Protein AF-A0A1E5FBM0-F1 (afdb_monomer_lite)

Secondary structure (DSSP, 8-state):
-PPPHHHHHHHHHHH-BHHHHHHHHHHTT-EEEEEETTEEEEEETTEEEEEEE-TTSBEEEEEES--

Sequence (67 aa):
MEITMNELLTCAMEQKQRTTVTSLFARNGFKIAATDFDDVTFERESVLVNVRFDSSSNVESISVLNE

Foldseek 3Di:
DQQDPVNLQVVLLVVFAQVVNQVSLVVNQWDFPDDDPQWTWTDDDHWIKIFGHDPVRGTPDIDTPGD

pLDDT: mean 89.13, std 7.85, range [52.78, 95.06]

Radius of gyration: 10.79 Å; chains: 1; bounding box: 2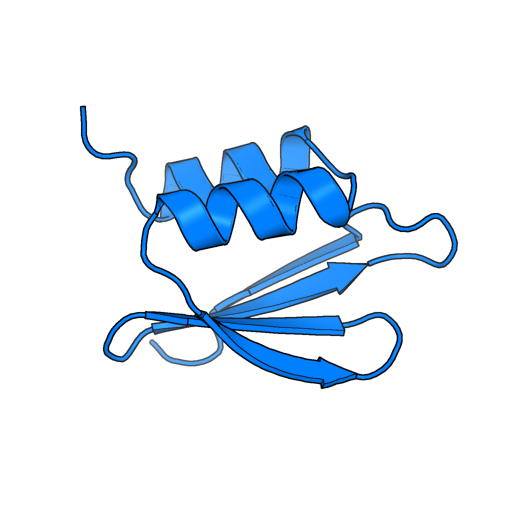2×17×32 Å

Organism: NCBI:txid1191305

Structure (mmCIF, N/CA/C/O backbone):
data_AF-A0A1E5FBM0-F1
#
_entry.id   AF-A0A1E5FBM0-F1
#
loop_
_atom_site.group_PDB
_atom_site.id
_atom_site.type_symbol
_atom_site.label_atom_id
_atom_site.label_alt_id
_atom_site.label_comp_id
_atom_site.label_asym_id
_atom_site.label_entity_id
_atom_site.label_seq_id
_atom_site.pdbx_PDB_ins_code
_atom_site.Cartn_x
_atom_site.Cartn_y
_atom_site.Cartn_z
_atom_site.occupancy
_atom_site.B_iso_or_equiv
_atom_site.auth_seq_id
_atom_site.auth_comp_id
_atom_site.auth_asym_id
_atom_site.auth_atom_id
_atom_site.pdbx_PDB_model_num
ATOM 1 N N . MET A 1 1 ? 11.030 -3.542 17.025 1.00 52.78 1 MET A N 1
ATOM 2 C CA . MET A 1 1 ? 10.678 -2.124 16.825 1.00 52.78 1 MET A CA 1
ATOM 3 C C . MET A 1 1 ? 9.375 -2.138 16.060 1.00 52.78 1 MET A C 1
ATOM 5 O O . MET A 1 1 ? 9.330 -2.783 15.020 1.00 52.78 1 MET A O 1
ATOM 9 N N . GLU A 1 2 ? 8.313 -1.591 16.635 1.00 66.31 2 GLU A N 1
ATOM 10 C CA . GLU A 1 2 ? 7.025 -1.471 15.951 1.00 66.31 2 GLU A CA 1
ATOM 11 C C . GLU A 1 2 ? 7.126 -0.281 14.991 1.00 66.31 2 GLU A C 1
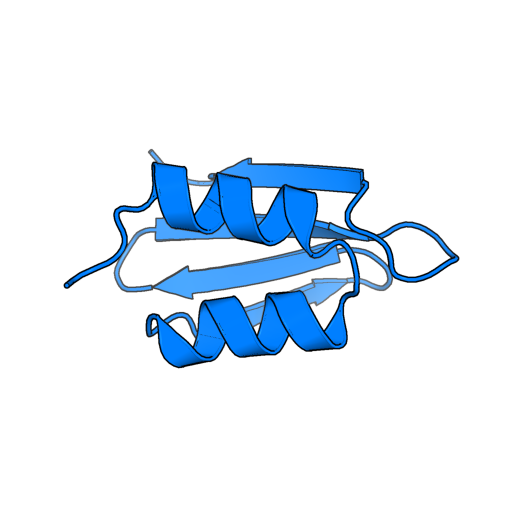ATOM 13 O O . GLU A 1 2 ? 7.524 0.799 15.421 1.00 66.31 2 GLU A O 1
ATOM 18 N N . ILE A 1 3 ? 6.875 -0.496 13.696 1.00 78.88 3 ILE A N 1
ATOM 19 C CA . ILE A 1 3 ? 6.811 0.591 12.711 1.00 78.88 3 ILE A CA 1
ATOM 20 C C . ILE A 1 3 ? 5.532 1.387 12.986 1.00 78.88 3 ILE A C 1
ATOM 22 O O . ILE A 1 3 ? 4.444 0.814 13.090 1.00 78.88 3 ILE A O 1
ATOM 26 N N . THR A 1 4 ? 5.657 2.705 13.101 1.00 87.69 4 THR A N 1
ATOM 27 C CA . THR A 1 4 ? 4.503 3.598 13.238 1.00 87.69 4 THR A CA 1
ATOM 28 C C . THR A 1 4 ? 3.714 3.668 11.929 1.00 87.69 4 THR A C 1
ATOM 30 O O . THR A 1 4 ? 4.232 3.374 10.852 1.00 87.69 4 THR A O 1
ATOM 33 N N . MET A 1 5 ? 2.447 4.090 11.990 1.00 87.75 5 MET A N 1
ATOM 34 C CA . MET A 1 5 ? 1.608 4.195 10.791 1.00 87.75 5 MET A CA 1
ATOM 35 C C . MET A 1 5 ? 2.236 5.108 9.723 1.00 87.75 5 MET A C 1
ATOM 37 O O . MET A 1 5 ? 2.293 4.746 8.554 1.00 87.75 5 MET A O 1
ATOM 41 N N . ASN A 1 6 ? 2.795 6.250 10.125 1.00 87.62 6 ASN A N 1
ATOM 42 C CA . ASN A 1 6 ? 3.443 7.178 9.195 1.00 87.62 6 ASN A CA 1
ATOM 43 C C . ASN A 1 6 ? 4.694 6.577 8.536 1.00 87.62 6 ASN A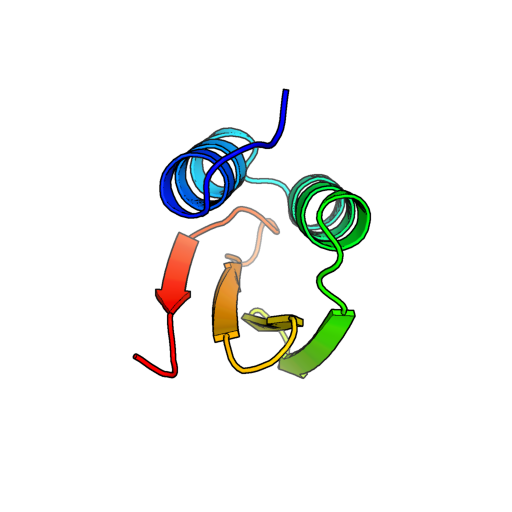 C 1
ATOM 45 O O . ASN A 1 6 ? 4.915 6.773 7.339 1.00 87.62 6 ASN A O 1
ATOM 49 N N . GLU A 1 7 ? 5.492 5.811 9.282 1.00 91.12 7 GLU A N 1
ATOM 50 C CA . GLU A 1 7 ? 6.641 5.084 8.728 1.00 91.12 7 GLU A CA 1
ATOM 51 C C . GLU A 1 7 ? 6.188 3.985 7.760 1.00 91.12 7 GLU A C 1
ATOM 53 O O . GLU A 1 7 ? 6.781 3.835 6.695 1.00 91.12 7 GLU A O 1
ATOM 58 N N . LEU A 1 8 ? 5.102 3.266 8.073 1.00 91.00 8 LEU A N 1
ATOM 59 C CA . LEU A 1 8 ? 4.528 2.250 7.187 1.00 91.00 8 LEU A CA 1
ATOM 60 C C . LEU A 1 8 ? 4.125 2.851 5.836 1.00 91.00 8 LEU A C 1
ATOM 62 O O . LEU A 1 8 ? 4.484 2.308 4.790 1.00 91.00 8 LEU A O 1
ATOM 66 N N . LEU A 1 9 ? 3.407 3.979 5.864 1.00 90.88 9 LEU A N 1
ATOM 67 C CA . LEU A 1 9 ? 2.980 4.692 4.660 1.00 90.88 9 LEU A CA 1
ATOM 68 C C . LEU A 1 9 ? 4.178 5.217 3.858 1.00 90.88 9 LEU A C 1
ATOM 70 O O . LEU A 1 9 ? 4.210 5.080 2.635 1.00 90.88 9 LEU A O 1
ATOM 74 N N . THR A 1 10 ? 5.189 5.752 4.545 1.00 91.62 10 THR A N 1
ATOM 75 C CA . THR A 1 10 ? 6.424 6.236 3.912 1.00 91.62 10 THR A CA 1
ATOM 76 C C . THR A 1 10 ? 7.168 5.089 3.223 1.00 91.62 10 THR A C 1
ATOM 78 O O . THR A 1 10 ? 7.485 5.182 2.038 1.00 91.62 10 THR A O 1
ATOM 81 N N . CYS A 1 11 ? 7.356 3.956 3.906 1.00 90.69 11 CYS A N 1
ATOM 82 C CA . CYS A 1 11 ? 7.987 2.775 3.318 1.00 90.69 11 CYS A CA 1
ATOM 83 C C . CYS A 1 11 ? 7.188 2.203 2.137 1.00 90.69 11 CYS A C 1
ATOM 85 O O . CYS A 1 11 ? 7.786 1.738 1.167 1.00 90.69 11 CYS A O 1
ATOM 87 N N . ALA A 1 12 ? 5.854 2.228 2.190 1.00 90.25 12 ALA A N 1
ATOM 88 C CA . ALA A 1 12 ? 5.017 1.788 1.078 1.00 90.25 12 ALA A CA 1
ATOM 89 C C . ALA A 1 12 ? 5.215 2.672 -0.170 1.00 90.25 12 ALA A C 1
ATOM 91 O O . ALA A 1 12 ? 5.373 2.140 -1.272 1.00 90.25 12 ALA A O 1
ATOM 92 N N . MET A 1 13 ? 5.299 3.996 0.009 1.00 90.38 13 MET A N 1
ATOM 93 C CA . MET A 1 13 ? 5.619 4.944 -1.069 1.00 90.38 13 MET A CA 1
ATOM 94 C C . MET A 1 13 ? 7.026 4.725 -1.650 1.00 90.38 13 MET A C 1
ATOM 96 O O . MET A 1 13 ? 7.220 4.844 -2.859 1.00 90.38 13 MET A O 1
ATOM 100 N N . GLU A 1 14 ? 8.012 4.382 -0.817 1.00 90.25 14 GLU A N 1
ATOM 101 C CA . GLU A 1 14 ? 9.392 4.138 -1.261 1.00 90.25 14 GLU A CA 1
ATOM 102 C C . GLU A 1 14 ? 9.556 2.815 -2.019 1.00 90.25 14 GLU A C 1
ATOM 104 O O . GLU A 1 14 ? 10.261 2.760 -3.028 1.00 90.25 14 GLU A O 1
ATOM 109 N N . GLN A 1 15 ? 8.909 1.741 -1.553 1.00 83.81 15 GLN A N 1
ATOM 110 C CA . GLN A 1 15 ? 9.043 0.410 -2.154 1.00 83.81 15 GLN A CA 1
ATOM 111 C C . GLN A 1 15 ? 8.320 0.289 -3.497 1.00 83.81 15 GLN A C 1
ATOM 113 O O . GLN A 1 15 ? 8.736 -0.534 -4.316 1.00 83.81 15 GLN A O 1
ATOM 118 N N . LYS A 1 16 ? 7.282 1.110 -3.722 1.00 82.50 16 LYS A N 1
ATOM 119 C CA . LYS A 1 16 ? 6.466 1.259 -4.942 1.00 82.50 16 LYS A CA 1
ATOM 120 C C . LYS A 1 16 ? 5.742 0.003 -5.429 1.00 82.50 16 LYS A C 1
ATOM 122 O O . LYS A 1 16 ? 4.567 0.066 -5.740 1.00 82.50 16 LYS A O 1
ATOM 127 N N . GLN A 1 17 ? 6.397 -1.140 -5.526 1.00 89.94 17 GLN A N 1
ATOM 128 C CA . GLN A 1 17 ? 5.850 -2.324 -6.174 1.00 89.94 17 GLN A CA 1
ATOM 129 C C . GLN A 1 17 ? 4.713 -2.960 -5.368 1.00 89.94 17 GLN A C 1
ATOM 131 O O . GLN A 1 17 ? 4.883 -3.298 -4.192 1.00 89.94 17 GLN A O 1
ATOM 136 N N . ARG A 1 18 ? 3.577 -3.205 -6.034 1.00 88.81 18 ARG A N 1
ATOM 137 C CA . ARG A 1 18 ? 2.344 -3.759 -5.447 1.00 88.81 18 ARG A CA 1
ATOM 138 C C . ARG A 1 18 ? 2.568 -4.987 -4.579 1.00 88.81 18 ARG A C 1
ATOM 140 O O . ARG A 1 18 ? 2.070 -5.040 -3.455 1.00 88.81 18 ARG A O 1
ATOM 147 N N . THR A 1 19 ? 3.343 -5.957 -5.053 1.00 90.38 19 THR A N 1
ATOM 148 C CA . THR A 1 19 ? 3.630 -7.189 -4.300 1.00 90.38 19 THR A CA 1
ATOM 149 C C . THR A 1 19 ? 4.374 -6.904 -2.995 1.00 90.38 19 THR A C 1
ATOM 151 O O . THR A 1 19 ? 4.046 -7.471 -1.947 1.00 90.38 19 THR A O 1
ATOM 154 N N . THR A 1 20 ? 5.358 -6.004 -3.039 1.00 91.94 20 THR A N 1
ATOM 155 C CA . THR A 1 20 ? 6.175 -5.644 -1.877 1.00 91.94 20 THR A CA 1
ATOM 156 C C . THR A 1 20 ? 5.352 -4.860 -0.862 1.00 91.94 20 THR A C 1
ATOM 158 O O . THR A 1 20 ? 5.351 -5.202 0.319 1.00 91.94 20 THR A O 1
ATOM 161 N N . VAL A 1 21 ? 4.558 -3.896 -1.333 1.00 91.38 21 VAL A N 1
ATOM 162 C CA . VAL A 1 21 ? 3.646 -3.097 -0.505 1.00 91.38 21 VAL A CA 1
ATOM 163 C C . VAL A 1 21 ? 2.594 -3.982 0.159 1.00 91.38 21 VAL A C 1
ATOM 165 O O . VAL A 1 21 ? 2.425 -3.934 1.373 1.00 91.38 21 VAL A O 1
ATOM 168 N N . THR A 1 22 ? 1.962 -4.884 -0.592 1.00 92.00 22 THR A N 1
ATOM 169 C CA . THR A 1 22 ? 0.985 -5.839 -0.039 1.00 92.00 22 THR A CA 1
ATOM 170 C C . THR A 1 22 ? 1.607 -6.700 1.063 1.00 92.00 22 THR A C 1
ATOM 172 O O . THR A 1 22 ? 1.015 -6.889 2.125 1.00 92.00 22 THR A O 1
ATOM 175 N N . SER A 1 23 ? 2.835 -7.182 0.845 1.00 92.75 23 SER A N 1
ATOM 176 C CA . SER A 1 23 ? 3.575 -7.961 1.844 1.00 92.75 23 SER A CA 1
ATOM 177 C C . SER A 1 23 ? 3.934 -7.132 3.080 1.00 92.75 23 SER A C 1
ATOM 179 O O . SER A 1 23 ? 3.888 -7.645 4.198 1.00 92.75 23 SER A O 1
ATOM 181 N N . LEU A 1 24 ? 4.285 -5.856 2.894 1.00 92.94 24 LEU A N 1
ATOM 182 C CA . LEU A 1 24 ? 4.582 -4.915 3.969 1.00 92.94 24 LEU A CA 1
ATOM 183 C C . LEU A 1 24 ? 3.348 -4.687 4.855 1.00 92.94 24 LEU A C 1
ATOM 185 O O . LEU A 1 24 ? 3.448 -4.834 6.073 1.00 92.94 24 LEU A O 1
ATOM 189 N N . PHE A 1 25 ? 2.185 -4.411 4.264 1.00 93.19 25 PHE A N 1
ATOM 190 C CA . PHE A 1 25 ? 0.930 -4.244 5.003 1.00 93.19 25 PHE A CA 1
ATOM 191 C C . PHE A 1 25 ? 0.532 -5.527 5.749 1.00 93.19 25 PHE A C 1
ATOM 193 O O . PHE A 1 25 ? 0.254 -5.476 6.950 1.00 93.19 25 PHE A O 1
ATOM 200 N N . ALA A 1 26 ? 0.613 -6.690 5.094 1.00 92.69 26 ALA A N 1
ATOM 201 C CA . ALA A 1 26 ? 0.302 -7.979 5.717 1.00 92.69 26 ALA A CA 1
ATOM 202 C C . ALA A 1 26 ? 1.197 -8.291 6.933 1.00 92.69 26 ALA A C 1
ATOM 204 O O . ALA A 1 26 ? 0.708 -8.731 7.974 1.00 92.69 26 ALA A O 1
ATOM 205 N N . ARG A 1 27 ? 2.506 -8.012 6.842 1.00 92.94 27 ARG A N 1
ATOM 206 C CA . ARG A 1 27 ? 3.457 -8.184 7.961 1.00 92.94 27 ARG A CA 1
ATOM 207 C C . ARG A 1 27 ? 3.168 -7.265 9.148 1.00 92.94 27 ARG A C 1
ATOM 209 O O . ARG A 1 27 ? 3.538 -7.605 10.265 1.00 92.94 27 ARG A O 1
ATOM 216 N N . ASN A 1 28 ? 2.505 -6.134 8.908 1.00 91.62 28 ASN A N 1
ATOM 217 C CA . ASN A 1 28 ? 2.109 -5.168 9.933 1.00 91.62 28 ASN A CA 1
ATOM 218 C C . ASN A 1 28 ? 0.650 -5.354 10.396 1.00 91.62 28 ASN A C 1
ATOM 220 O O . ASN A 1 28 ? 0.080 -4.463 11.028 1.00 91.62 28 ASN A O 1
ATOM 224 N N . GLY A 1 29 ? 0.041 -6.510 10.104 1.00 92.44 29 GLY A N 1
ATOM 225 C CA . GLY A 1 29 ? -1.270 -6.901 10.628 1.00 92.44 29 GLY A CA 1
ATOM 226 C C . GLY A 1 29 ? -2.469 -6.380 9.838 1.00 92.44 29 GLY A C 1
ATOM 227 O O . GLY A 1 29 ? -3.600 -6.578 10.276 1.00 92.44 29 GLY A O 1
ATOM 228 N N . PHE A 1 30 ? -2.250 -5.745 8.686 1.00 94.00 30 PHE A N 1
ATOM 229 C CA . PHE A 1 30 ? -3.337 -5.354 7.795 1.00 94.00 30 PHE A CA 1
ATOM 230 C C . PHE A 1 30 ? -3.810 -6.534 6.944 1.00 94.00 30 PHE A C 1
ATOM 232 O O . PHE A 1 30 ? -3.025 -7.387 6.526 1.00 94.00 30 PHE A O 1
ATOM 239 N N . LYS A 1 31 ? -5.105 -6.555 6.644 1.00 94.56 31 LYS A N 1
ATOM 240 C CA . LYS A 1 31 ? -5.739 -7.499 5.720 1.00 94.56 31 LYS A CA 1
ATOM 241 C C . LYS A 1 31 ? -6.260 -6.742 4.510 1.00 94.56 31 LYS A C 1
ATOM 243 O O . LYS A 1 31 ? -6.538 -5.553 4.601 1.00 94.56 31 LYS A O 1
ATOM 248 N N . ILE A 1 32 ? -6.401 -7.421 3.380 1.00 93.81 32 ILE A N 1
ATOM 249 C CA . ILE A 1 32 ? -7.040 -6.827 2.205 1.00 93.81 32 ILE A CA 1
ATOM 250 C C . ILE A 1 32 ? -8.550 -6.822 2.451 1.00 93.81 32 ILE A C 1
ATOM 252 O O . ILE A 1 32 ? -9.153 -7.888 2.560 1.00 93.81 32 ILE A O 1
ATOM 256 N N . ALA A 1 33 ? -9.136 -5.632 2.547 1.00 93.19 33 ALA A N 1
ATOM 257 C CA . ALA A 1 33 ? -10.576 -5.441 2.687 1.00 93.19 33 ALA A CA 1
ATOM 258 C C . ALA A 1 33 ? -11.270 -5.357 1.324 1.00 93.19 33 ALA A C 1
ATOM 260 O O . ALA A 1 33 ? -12.339 -5.932 1.135 1.00 93.19 33 ALA A O 1
ATOM 261 N N . ALA A 1 34 ? -10.648 -4.674 0.360 1.00 91.44 34 ALA A N 1
ATOM 262 C CA . ALA A 1 34 ? -11.163 -4.561 -0.999 1.00 91.44 34 ALA A CA 1
ATOM 263 C C . ALA A 1 34 ? -10.026 -4.430 -2.016 1.00 91.44 34 ALA A C 1
ATOM 265 O O . ALA A 1 34 ? -8.945 -3.929 -1.708 1.00 91.44 34 ALA A O 1
ATOM 266 N N . THR A 1 35 ? -10.293 -4.865 -3.242 1.00 91.75 35 THR A N 1
ATOM 267 C CA . THR A 1 35 ? -9.417 -4.662 -4.400 1.00 91.75 35 THR A CA 1
ATOM 268 C C . THR A 1 35 ? -10.271 -4.208 -5.569 1.00 91.75 35 THR A C 1
ATOM 270 O O . THR A 1 35 ? -11.246 -4.889 -5.889 1.00 91.75 35 THR A O 1
ATOM 273 N N . ASP A 1 36 ? -9.889 -3.118 -6.219 1.00 86.19 36 ASP A N 1
ATOM 274 C CA . ASP A 1 36 ? -10.554 -2.615 -7.418 1.00 86.19 36 ASP A CA 1
ATOM 275 C C . ASP A 1 36 ? -9.502 -2.301 -8.477 1.00 86.19 36 ASP A C 1
ATOM 277 O O . ASP A 1 36 ? -8.837 -1.288 -8.359 1.00 86.19 36 ASP A O 1
ATOM 281 N N . PHE A 1 37 ? -9.312 -3.193 -9.456 1.00 81.00 37 PHE A N 1
ATOM 282 C CA . PHE A 1 37 ? -8.274 -3.140 -10.503 1.00 81.00 37 PHE A CA 1
ATOM 283 C C . PHE A 1 37 ? -6.890 -2.658 -10.012 1.00 81.00 37 PHE A C 1
ATOM 285 O O . PHE A 1 37 ? -6.032 -3.474 -9.638 1.00 81.00 37 PHE A O 1
ATOM 292 N N . ASP A 1 38 ? -6.706 -1.342 -10.011 1.00 86.75 38 ASP A N 1
ATOM 293 C CA . ASP A 1 38 ? -5.502 -0.591 -9.676 1.00 86.75 38 ASP A CA 1
ATOM 294 C C . ASP A 1 38 ? -5.419 -0.175 -8.192 1.00 86.75 38 ASP A C 1
ATOM 296 O O . ASP A 1 38 ? -4.333 0.094 -7.696 1.00 86.75 38 ASP A O 1
ATOM 300 N N . ASP A 1 39 ? -6.517 -0.204 -7.439 1.00 89.94 39 ASP A N 1
ATOM 301 C CA . ASP A 1 39 ? -6.597 0.182 -6.029 1.00 89.94 39 ASP A CA 1
ATOM 302 C C . ASP A 1 39 ? -6.676 -1.054 -5.102 1.00 89.94 39 ASP A C 1
ATOM 304 O O . ASP A 1 39 ? -7.355 -2.053 -5.373 1.00 89.94 39 ASP A O 1
ATOM 308 N N . VAL A 1 40 ? -5.991 -0.991 -3.957 1.00 93.31 40 VAL A N 1
ATOM 309 C CA . VAL A 1 40 ? -6.084 -1.982 -2.872 1.00 93.31 40 VAL A CA 1
ATOM 310 C C . VAL A 1 40 ? -6.377 -1.273 -1.558 1.00 93.31 40 VAL A C 1
ATOM 312 O O . VAL A 1 40 ? -5.625 -0.400 -1.130 1.00 93.31 40 VAL A O 1
ATOM 315 N N . THR A 1 41 ? -7.443 -1.691 -0.884 1.00 94.69 41 THR A N 1
ATOM 316 C CA . THR A 1 41 ? -7.797 -1.206 0.449 1.00 94.69 41 THR A CA 1
ATOM 317 C C . THR A 1 41 ? -7.379 -2.224 1.500 1.00 94.69 41 THR A C 1
ATOM 319 O O . THR A 1 41 ? -7.813 -3.378 1.487 1.00 94.69 41 THR A O 1
ATOM 322 N N . PHE A 1 42 ? -6.549 -1.770 2.428 1.00 95.06 42 PHE A N 1
ATOM 323 C CA . PHE A 1 42 ? -6.067 -2.502 3.583 1.00 95.06 42 PHE A CA 1
ATOM 324 C C . PHE A 1 42 ? -6.833 -2.086 4.837 1.00 95.06 42 PHE A C 1
ATOM 326 O O . PHE A 1 42 ? -7.105 -0.907 5.040 1.00 95.06 42 PHE A O 1
ATOM 333 N N . GLU A 1 43 ? -7.129 -3.046 5.701 1.00 94.38 43 GLU A N 1
ATOM 334 C CA . GLU A 1 43 ? -7.829 -2.835 6.964 1.00 94.38 43 GLU A CA 1
ATOM 335 C C . GLU A 1 43 ? -7.036 -3.434 8.123 1.00 94.38 43 GLU A C 1
ATOM 337 O O . GLU A 1 43 ? -6.565 -4.575 8.052 1.00 94.38 43 GLU A O 1
ATOM 342 N N . ARG A 1 44 ? -6.915 -2.667 9.207 1.00 93.00 44 ARG A N 1
ATOM 343 C CA . ARG A 1 44 ? -6.433 -3.153 10.500 1.00 93.00 44 ARG A CA 1
ATOM 344 C C . ARG A 1 44 ? -7.214 -2.470 11.610 1.00 93.00 44 ARG A C 1
ATOM 346 O O . ARG A 1 44 ? -7.152 -1.251 11.741 1.00 93.00 44 ARG A O 1
ATOM 353 N N . GLU A 1 45 ? -7.896 -3.272 12.423 1.00 87.75 45 GLU A N 1
ATOM 354 C CA . GLU A 1 45 ? -8.785 -2.796 13.491 1.00 87.75 45 GLU A CA 1
ATOM 355 C C . GLU A 1 45 ? -9.876 -1.868 12.937 1.00 87.75 45 GLU A C 1
ATOM 357 O O . GLU A 1 45 ? -10.821 -2.371 12.340 1.00 87.75 45 GLU A O 1
ATOM 362 N N . SER A 1 46 ? -9.728 -0.548 13.086 1.00 86.31 46 SER A N 1
ATOM 363 C CA . SER A 1 46 ? -10.654 0.470 12.557 1.00 86.31 46 SER A CA 1
ATOM 364 C C . SER A 1 46 ? -10.023 1.366 11.483 1.00 86.31 46 SER A C 1
ATOM 366 O O . SER A 1 46 ? -10.674 2.285 10.986 1.00 86.31 46 SER A O 1
ATOM 368 N N . VAL A 1 47 ? -8.755 1.125 11.132 1.00 90.69 47 VAL A N 1
ATOM 369 C CA . VAL A 1 47 ? -8.007 1.932 10.163 1.00 90.69 47 VAL A CA 1
ATOM 370 C C . VAL A 1 47 ? -8.128 1.309 8.780 1.00 90.69 47 VAL A C 1
ATOM 372 O O . VAL A 1 47 ? -7.734 0.158 8.569 1.00 90.69 47 VAL A O 1
ATOM 375 N N . LEU A 1 48 ? -8.620 2.102 7.830 1.00 93.25 48 LEU A N 1
ATOM 376 C CA . LEU A 1 48 ? -8.686 1.757 6.414 1.00 93.25 48 LEU A CA 1
ATOM 377 C C . LEU A 1 48 ? -7.655 2.564 5.632 1.00 93.25 48 LEU A C 1
ATOM 379 O O . LEU A 1 48 ? -7.605 3.787 5.740 1.00 93.25 48 LEU A O 1
ATOM 383 N N . VAL A 1 49 ? -6.858 1.884 4.816 1.00 94.12 49 VAL A N 1
ATOM 384 C CA . VAL A 1 49 ? -5.798 2.482 4.002 1.00 94.12 49 VAL A CA 1
ATOM 385 C C . VAL A 1 49 ? -6.011 2.068 2.563 1.00 94.12 49 VAL A C 1
ATOM 387 O O . VAL A 1 49 ? -5.883 0.895 2.230 1.00 94.12 49 VAL A O 1
ATOM 390 N N . ASN A 1 50 ? -6.320 3.020 1.702 1.00 94.62 50 ASN A N 1
ATOM 391 C CA . ASN A 1 50 ? -6.377 2.802 0.272 1.00 94.62 50 ASN A CA 1
ATOM 392 C C . ASN A 1 50 ? -5.017 3.107 -0.356 1.00 94.62 50 ASN A C 1
ATOM 394 O O . ASN A 1 50 ? -4.422 4.149 -0.087 1.00 94.62 50 ASN A O 1
ATOM 398 N 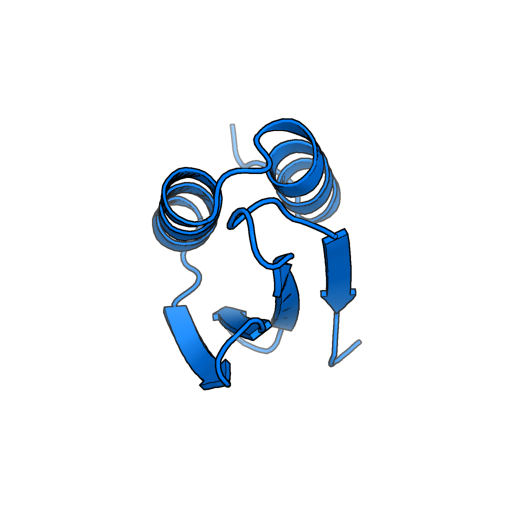N . VAL A 1 51 ? -4.529 2.186 -1.179 1.00 94.31 51 VAL A N 1
ATOM 399 C CA . VAL A 1 51 ? -3.298 2.329 -1.951 1.00 94.31 51 VAL A CA 1
ATOM 400 C C . VAL A 1 51 ? -3.648 2.197 -3.422 1.00 94.31 51 VAL A C 1
ATOM 402 O O . VAL A 1 51 ? -4.132 1.145 -3.843 1.00 94.31 51 VAL A O 1
ATOM 405 N N . ARG A 1 52 ? -3.360 3.246 -4.189 1.00 94.38 52 ARG A N 1
ATOM 406 C CA . ARG A 1 52 ? -3.508 3.265 -5.640 1.00 94.38 52 ARG A CA 1
ATOM 407 C C . ARG A 1 52 ? -2.217 2.859 -6.316 1.00 94.38 52 ARG A C 1
ATOM 409 O O . ARG A 1 52 ? -1.151 3.382 -5.981 1.00 94.38 52 ARG A O 1
ATOM 416 N N . PHE A 1 53 ? -2.323 1.969 -7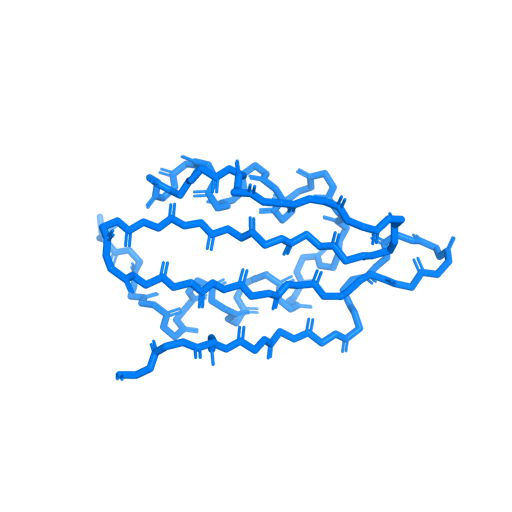.288 1.00 93.00 53 PHE A N 1
ATOM 417 C CA . PHE A 1 53 ? -1.226 1.548 -8.142 1.00 93.00 53 PHE A CA 1
ATOM 418 C C . PHE A 1 53 ? -1.417 2.074 -9.565 1.00 93.00 53 PHE A C 1
ATOM 420 O O . PHE A 1 53 ? -2.531 2.178 -10.057 1.00 93.00 53 PHE A O 1
ATOM 427 N N . ASP A 1 54 ? -0.325 2.410 -10.241 1.00 91.50 54 ASP A N 1
ATOM 428 C CA . ASP A 1 54 ? -0.348 2.729 -11.663 1.00 91.50 54 ASP A CA 1
ATOM 429 C C . ASP A 1 54 ? -0.420 1.452 -12.525 1.00 91.50 54 ASP A C 1
ATOM 431 O O . ASP A 1 54 ? -0.274 0.321 -12.050 1.00 91.50 54 ASP A O 1
ATOM 435 N N . SER A 1 55 ? -0.560 1.632 -13.840 1.00 88.94 55 SER A N 1
ATOM 436 C CA . SER A 1 55 ? -0.532 0.532 -14.821 1.00 88.94 55 SER A CA 1
ATOM 437 C C . SER A 1 55 ? 0.757 -0.312 -14.809 1.00 88.94 55 SER A C 1
ATOM 439 O O . SER A 1 55 ? 0.777 -1.426 -15.331 1.00 88.94 55 SER A O 1
ATOM 441 N N . SER A 1 56 ? 1.839 0.195 -14.211 1.00 90.00 56 SER A N 1
ATOM 442 C CA . SER A 1 56 ? 3.110 -0.509 -14.004 1.00 90.00 56 SER A CA 1
ATOM 443 C C . SER A 1 56 ? 3.212 -1.148 -12.609 1.00 90.00 56 SER A C 1
ATOM 445 O O . SER A 1 56 ? 4.286 -1.618 -12.229 1.00 90.00 56 SER A O 1
ATOM 447 N N . SER A 1 57 ? 2.103 -1.205 -11.860 1.00 88.19 57 SER A N 1
ATOM 448 C CA . SER A 1 57 ? 2.003 -1.732 -10.494 1.00 88.19 57 SER A CA 1
ATOM 449 C C . SER A 1 57 ? 2.858 -0.997 -9.452 1.00 88.19 57 SER A C 1
ATOM 451 O O . SER A 1 57 ? 3.198 -1.580 -8.417 1.00 88.19 57 SER A O 1
ATOM 453 N N . ASN A 1 58 ? 3.193 0.274 -9.692 1.00 91.25 58 ASN A N 1
ATOM 454 C CA . ASN A 1 58 ? 3.857 1.137 -8.714 1.00 91.25 58 ASN A CA 1
ATOM 455 C C . ASN A 1 58 ? 2.834 1.947 -7.919 1.00 91.25 58 ASN A C 1
ATOM 457 O O . ASN A 1 58 ? 1.845 2.392 -8.484 1.00 91.25 58 ASN A O 1
ATOM 461 N N . VAL A 1 59 ? 3.093 2.199 -6.635 1.00 92.62 59 VAL A N 1
ATOM 462 C CA . VAL A 1 59 ? 2.272 3.097 -5.817 1.00 92.62 59 VAL A CA 1
ATOM 463 C C . VAL A 1 59 ? 2.266 4.485 -6.446 1.00 92.62 59 VAL A C 1
ATOM 465 O O . VAL A 1 59 ? 3.314 5.116 -6.597 1.00 92.62 59 VAL A O 1
ATOM 468 N N . GLU A 1 60 ? 1.068 4.953 -6.768 1.00 93.50 60 GLU A N 1
ATOM 469 C CA . GLU A 1 60 ? 0.801 6.315 -7.209 1.00 93.50 60 GLU A CA 1
ATOM 470 C C . GLU A 1 60 ? 0.410 7.192 -6.013 1.00 93.50 60 GLU A C 1
ATOM 472 O O . GLU A 1 60 ? 0.917 8.304 -5.860 1.00 93.50 60 GLU A O 1
ATOM 477 N N . SER A 1 61 ? -0.458 6.684 -5.133 1.00 92.81 61 SER A N 1
ATOM 478 C CA . SER A 1 61 ? -0.909 7.409 -3.946 1.00 92.81 61 SER A CA 1
ATOM 479 C C . SER A 1 61 ? -1.368 6.476 -2.826 1.00 92.81 61 SER A C 1
ATOM 481 O O . SER A 1 61 ? -1.703 5.310 -3.044 1.00 92.81 61 SER A O 1
ATOM 483 N N . ILE A 1 62 ? -1.367 7.002 -1.598 1.00 93.94 62 ILE A N 1
ATOM 484 C CA . ILE A 1 62 ? -1.902 6.324 -0.417 1.00 93.94 62 ILE A CA 1
ATOM 485 C C . ILE A 1 62 ? -2.811 7.292 0.333 1.00 93.94 62 ILE A C 1
ATOM 487 O O . ILE A 1 62 ? -2.482 8.468 0.483 1.00 93.94 62 ILE A O 1
ATOM 491 N N . SER A 1 63 ? -3.960 6.812 0.797 1.00 92.88 63 SER A N 1
ATOM 492 C CA . SER A 1 63 ? -4.942 7.594 1.549 1.00 92.88 63 SER A CA 1
ATOM 493 C C . SER A 1 63 ? -5.502 6.780 2.708 1.00 92.88 63 SER A C 1
ATOM 495 O O . SER A 1 63 ? -5.811 5.601 2.556 1.00 92.88 63 SER A O 1
ATOM 497 N N . VAL A 1 64 ? -5.652 7.407 3.872 1.00 91.75 64 VAL A N 1
ATOM 498 C CA . VAL A 1 64 ? -6.361 6.813 5.012 1.00 91.75 64 VAL A CA 1
ATOM 499 C C . VAL A 1 64 ? -7.832 7.203 4.878 1.00 91.75 64 VAL A C 1
ATOM 501 O O . VAL A 1 64 ? -8.139 8.384 4.756 1.00 91.75 64 VAL A O 1
ATOM 504 N N . LEU A 1 65 ? -8.727 6.217 4.804 1.00 87.31 65 LEU A N 1
ATOM 505 C CA . LEU A 1 65 ? -10.144 6.449 4.493 1.00 87.31 65 LEU A CA 1
ATOM 506 C C . LEU A 1 65 ? -10.984 6.795 5.728 1.00 87.31 65 LEU A C 1
ATOM 508 O O . LEU A 1 65 ? -12.012 7.449 5.588 1.00 87.31 65 LEU A O 1
ATOM 512 N N . ASN A 1 66 ? -10.540 6.376 6.915 1.00 73.75 66 ASN A N 1
ATOM 513 C CA . ASN A 1 66 ? -11.219 6.638 8.179 1.00 73.75 66 ASN A CA 1
ATOM 514 C C . ASN A 1 66 ? -10.203 7.224 9.170 1.00 73.75 66 ASN A C 1
ATOM 516 O O . ASN A 1 66 ? -9.244 6.534 9.525 1.00 73.75 66 ASN A O 1
ATOM 520 N N . GLU A 1 67 ? -10.423 8.469 9.594 1.00 54.97 67 GLU A N 1
ATOM 521 C CA . GLU A 1 67 ? -9.819 9.058 10.800 1.00 54.97 67 GLU A CA 1
ATOM 522 C C . GL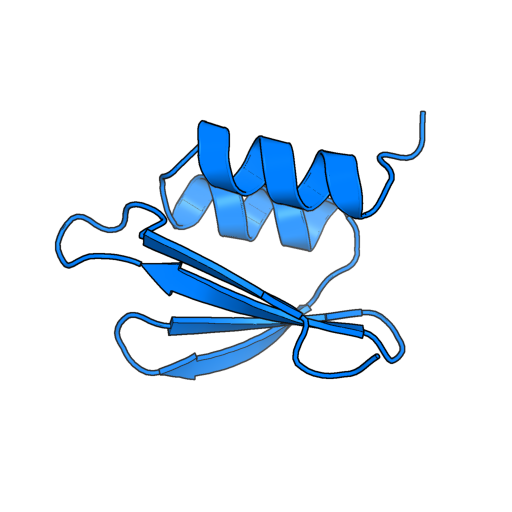U A 1 67 ? -10.772 8.926 11.992 1.00 54.97 67 GLU A C 1
ATOM 524 O O . GLU A 1 67 ? -11.998 9.114 11.794 1.00 54.97 67 GLU A O 1
#